Protein AF-A0A7R8ZTS4-F1 (afdb_monomer_lite)

InterPro domains:
  IPR006757 Opioid growth factor receptor (OGFr)-like, conserved domain [PF04664] (8-84)
  IPR039574 Opioid growth factor receptor [PTHR14015] (8-84)

Sequence (145 aa):
MMVSKTGAHNLLRISRVLKSLGELGLEHLKAPLVEFLLYEVMDENGFLRDDKTSLQCLHDFWIPLLRNKPQRESIRKKFIHLYGRRKVRSMPLSPEPPPASSTQEEEETGFFHRFGSLRNSLGGTIRRSLRQRSPSGQKTKQQVE

Secondary structure (DSSP, 8-state):
----THHHHHHHHHHHHHHHHHHTT-GGGHHHHHHHHHHHHHSTT-TTTT-HHHHHHIIIIITTT---HHHHHHHHHHHHHHHHHHHHHTSPP---PPPS---------SSGGGSGGGSSS------------------------

Organism: NCBI:txid163714

Structure (mmCIF, N/CA/C/O backbone):
data_AF-A0A7R8ZTS4-F1
#
_entry.id   AF-A0A7R8ZTS4-F1
#
loop_
_atom_site.group_PDB
_atom_site.id
_atom_site.type_symbol
_atom_site.label_atom_id
_atom_site.label_alt_id
_atom_site.label_comp_id
_atom_site.label_asym_id
_atom_site.label_entity_id
_atom_site.label_seq_id
_atom_site.pdbx_PDB_ins_code
_atom_site.Cartn_x
_atom_site.Cartn_y
_atom_site.Cartn_z
_atom_site.occupancy
_atom_site.B_iso_or_equiv
_atom_site.auth_seq_id
_atom_site.auth_comp_id
_atom_site.auth_asym_id
_atom_site.auth_atom_id
_atom_site.pdbx_PDB_model_num
ATOM 1 N N . MET A 1 1 ? 9.803 13.013 -23.743 1.00 35.53 1 MET A N 1
ATOM 2 C CA . MET A 1 1 ? 9.092 11.846 -23.177 1.00 35.53 1 MET A CA 1
ATOM 3 C C . MET A 1 1 ? 7.885 12.354 -22.402 1.00 35.53 1 MET A C 1
ATOM 5 O O . MET A 1 1 ? 8.066 13.026 -21.395 1.00 35.53 1 MET A O 1
ATOM 9 N N . MET A 1 2 ? 6.669 12.148 -22.915 1.00 35.59 2 MET A N 1
ATOM 10 C CA . MET A 1 2 ? 5.447 12.528 -22.201 1.00 35.59 2 MET A CA 1
ATOM 11 C C . MET A 1 2 ? 5.226 11.529 -21.065 1.00 35.59 2 MET A C 1
ATOM 13 O O . MET A 1 2 ? 4.884 10.378 -21.312 1.00 35.59 2 MET A O 1
ATOM 17 N N . VAL A 1 3 ? 5.456 11.957 -19.825 1.00 44.78 3 VAL A N 1
ATOM 18 C CA . VAL A 1 3 ? 5.046 11.191 -18.645 1.00 44.78 3 VAL A CA 1
ATOM 19 C C . VAL A 1 3 ? 3.521 11.169 -18.646 1.00 44.78 3 VAL A C 1
ATOM 21 O O . VAL A 1 3 ? 2.876 12.205 -18.473 1.00 44.78 3 VAL A O 1
ATOM 24 N N . SER A 1 4 ? 2.935 10.005 -18.911 1.00 42.91 4 SER A N 1
ATOM 25 C CA . SER A 1 4 ? 1.489 9.807 -18.914 1.00 42.91 4 SER A CA 1
ATOM 26 C C . SER A 1 4 ? 0.911 10.245 -17.566 1.00 42.91 4 SER A C 1
ATOM 28 O O . SER A 1 4 ? 1.121 9.592 -16.544 1.00 42.91 4 SER A O 1
ATOM 30 N N . LYS A 1 5 ? 0.158 11.354 -17.554 1.00 52.56 5 LYS A N 1
ATOM 31 C CA . LYS A 1 5 ? -0.543 11.899 -16.372 1.00 52.56 5 LYS A CA 1
ATOM 32 C C . LYS A 1 5 ? -1.422 10.863 -15.648 1.00 52.56 5 LYS A C 1
ATOM 34 O O . LYS A 1 5 ? -1.818 11.082 -14.514 1.00 52.56 5 LYS A O 1
ATOM 39 N N . THR A 1 6 ? -1.740 9.732 -16.264 1.00 59.28 6 THR A N 1
ATOM 40 C CA . THR A 1 6 ? -2.641 8.708 -15.728 1.00 59.28 6 THR A CA 1
ATOM 41 C C . THR A 1 6 ? -2.089 7.947 -14.513 1.00 59.28 6 THR A C 1
ATOM 43 O O . THR A 1 6 ? -2.871 7.624 -13.620 1.00 59.28 6 THR A O 1
ATOM 46 N N . GLY A 1 7 ? -0.772 7.720 -14.410 1.00 69.06 7 GLY A N 1
ATOM 47 C CA . GLY A 1 7 ? -0.170 6.939 -13.313 1.00 69.06 7 GLY A CA 1
ATOM 48 C C . GLY A 1 7 ? -0.276 7.622 -11.944 1.00 69.06 7 GLY A C 1
ATOM 49 O O . GLY A 1 7 ? -0.889 7.095 -11.015 1.00 69.06 7 GLY A O 1
ATOM 50 N N . ALA A 1 8 ? 0.212 8.861 -11.843 1.00 76.62 8 ALA A N 1
ATOM 51 C CA . ALA A 1 8 ? 0.224 9.618 -10.587 1.00 76.62 8 ALA A CA 1
ATOM 52 C C . ALA A 1 8 ? -1.185 9.865 -10.011 1.00 76.62 8 ALA A C 1
ATOM 54 O O . ALA A 1 8 ? -1.395 9.799 -8.797 1.00 76.62 8 ALA A O 1
ATOM 55 N N . HIS A 1 9 ? -2.177 10.109 -10.873 1.00 82.88 9 HIS A N 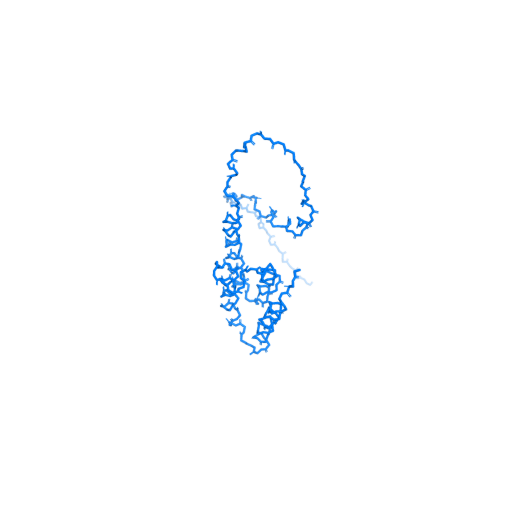1
ATOM 56 C CA . HIS A 1 9 ? -3.563 10.293 -10.441 1.00 82.88 9 HIS A CA 1
ATOM 57 C C . HIS A 1 9 ? -4.141 9.016 -9.818 1.00 82.88 9 HIS A C 1
ATOM 59 O O . HIS A 1 9 ? -4.856 9.097 -8.817 1.00 82.88 9 HIS A O 1
ATOM 65 N N . ASN A 1 10 ? -3.804 7.841 -10.353 1.00 87.31 10 ASN A N 1
ATOM 66 C CA . ASN A 1 10 ? -4.244 6.566 -9.791 1.00 87.31 10 ASN A CA 1
ATOM 67 C C . ASN A 1 10 ? -3.620 6.313 -8.416 1.00 87.31 10 ASN A C 1
ATOM 69 O O . ASN A 1 10 ? -4.336 5.953 -7.483 1.00 87.31 10 ASN A O 1
ATOM 73 N N . LEU A 1 11 ? -2.329 6.606 -8.247 1.00 91.19 11 LEU A N 1
ATOM 74 C CA . LEU A 1 11 ? -1.655 6.486 -6.950 1.00 91.19 11 LEU A CA 1
ATOM 75 C C . LEU A 1 11 ? -2.276 7.399 -5.888 1.00 91.19 11 LEU A C 1
ATOM 77 O O . LEU A 1 11 ? -2.483 6.981 -4.744 1.00 91.19 11 LEU A O 1
ATOM 81 N N . LEU A 1 12 ? -2.656 8.623 -6.265 1.00 91.88 12 LEU A N 1
ATOM 82 C CA . LEU A 1 12 ? -3.390 9.528 -5.380 1.00 91.88 12 LEU A CA 1
ATOM 83 C C . LEU A 1 12 ? -4.791 9.005 -5.039 1.00 91.88 12 LEU A C 1
ATOM 85 O O . LEU A 1 12 ? -5.210 9.109 -3.886 1.00 91.88 12 LEU A O 1
ATOM 89 N N . ARG A 1 13 ? -5.520 8.422 -6.000 1.00 92.88 13 ARG A N 1
ATOM 90 C CA . ARG A 1 13 ? -6.836 7.805 -5.745 1.00 92.88 13 ARG A CA 1
ATOM 91 C C . ARG A 1 13 ? -6.723 6.632 -4.774 1.00 92.88 13 ARG A C 1
ATOM 93 O O . ARG A 1 13 ? -7.464 6.602 -3.797 1.00 92.88 13 ARG A O 1
ATOM 100 N N . ILE A 1 14 ? -5.760 5.736 -4.984 1.00 94.50 14 ILE A N 1
ATOM 101 C CA . ILE A 1 14 ? -5.475 4.609 -4.081 1.00 94.50 14 ILE A CA 1
ATOM 102 C C . ILE A 1 14 ? -5.155 5.123 -2.672 1.00 94.50 14 ILE A C 1
ATOM 104 O O . ILE A 1 14 ? -5.720 4.659 -1.684 1.00 94.50 14 ILE A O 1
ATOM 108 N N . SER A 1 15 ? -4.308 6.148 -2.578 1.00 94.69 15 SER A N 1
ATOM 109 C CA . SER A 1 15 ? -3.921 6.771 -1.309 1.00 94.69 15 SER A CA 1
ATOM 110 C C . SER A 1 15 ? -5.117 7.365 -0.556 1.00 94.69 15 SER A C 1
ATOM 112 O O . SER A 1 15 ? -5.210 7.234 0.665 1.00 94.69 15 SER A O 1
ATOM 114 N N . ARG A 1 16 ? -6.066 7.980 -1.274 1.00 94.88 16 ARG A N 1
ATOM 115 C CA . ARG A 1 16 ? -7.315 8.498 -0.696 1.00 94.88 16 ARG A CA 1
ATOM 116 C C . ARG A 1 16 ? -8.227 7.381 -0.200 1.00 94.88 16 ARG A C 1
ATOM 118 O O . ARG A 1 16 ? -8.728 7.504 0.910 1.00 94.88 16 ARG A O 1
ATOM 125 N N . VAL A 1 17 ? -8.380 6.291 -0.958 1.00 96.25 17 VAL A N 1
ATOM 126 C CA . VAL A 1 17 ? -9.141 5.103 -0.520 1.00 96.25 17 VAL A CA 1
ATOM 127 C C . VAL A 1 17 ? -8.541 4.526 0.763 1.00 96.25 17 VAL A C 1
ATOM 129 O O . VAL A 1 17 ? -9.246 4.299 1.741 1.00 96.25 17 VAL A O 1
ATOM 132 N N . LEU A 1 18 ? -7.219 4.352 0.814 1.00 95.94 18 LEU A N 1
ATOM 133 C CA . LEU A 1 18 ? -6.547 3.863 2.019 1.00 95.94 18 LEU A CA 1
ATOM 134 C C . LEU A 1 18 ? -6.726 4.804 3.210 1.00 95.94 18 LEU A C 1
ATOM 136 O O . LEU A 1 18 ? -6.837 4.341 4.342 1.00 95.94 18 LEU A O 1
ATOM 140 N N . LYS A 1 19 ? -6.768 6.118 2.991 1.00 94.38 19 LYS A N 1
ATOM 141 C CA . LYS A 1 19 ? -7.025 7.073 4.069 1.00 94.38 19 LYS A CA 1
ATOM 142 C C . LYS A 1 19 ? -8.473 6.989 4.560 1.00 94.38 19 LYS A C 1
ATOM 144 O O . LYS A 1 19 ? -8.678 6.816 5.763 1.00 94.38 19 LYS A O 1
ATOM 149 N N . SER A 1 20 ? -9.445 6.994 3.645 1.00 96.38 20 SER A N 1
ATOM 150 C CA . SER A 1 20 ? -10.873 6.942 3.977 1.00 96.38 20 SER A CA 1
ATOM 151 C C . SER A 1 20 ? -11.254 5.657 4.708 1.00 96.38 20 SER A C 1
ATOM 153 O O . SER A 1 20 ? -12.051 5.703 5.636 1.00 96.38 20 SER A O 1
ATOM 155 N N . LEU A 1 21 ? -10.632 4.516 4.384 1.00 96.06 21 LEU A N 1
ATOM 156 C CA . LEU A 1 21 ? -10.833 3.273 5.140 1.00 96.06 21 LEU A CA 1
ATOM 157 C C . LEU A 1 21 ? -10.509 3.434 6.635 1.00 96.06 21 LEU A C 1
ATOM 159 O O . LEU A 1 21 ? -11.154 2.814 7.471 1.00 96.06 21 LEU A O 1
ATOM 163 N N . GLY A 1 22 ? -9.534 4.274 6.991 1.00 93.31 22 GLY A N 1
ATOM 164 C CA . GLY A 1 22 ? -9.205 4.539 8.395 1.00 93.31 22 GLY A CA 1
ATOM 165 C C . GLY A 1 22 ? -10.161 5.518 9.067 1.00 93.31 22 GLY A C 1
ATOM 166 O O . GLY A 1 22 ? -10.448 5.371 10.251 1.00 93.31 22 GLY A O 1
ATOM 167 N N . GLU A 1 23 ? -10.644 6.506 8.317 1.00 94.19 23 GLU A N 1
ATOM 168 C CA . GLU A 1 23 ? -11.594 7.518 8.795 1.00 94.19 23 GLU A CA 1
ATOM 169 C C . GLU A 1 23 ? -12.987 6.915 9.030 1.00 94.19 23 GLU A C 1
ATOM 171 O O . GLU A 1 23 ? -13.652 7.262 9.999 1.00 94.19 23 GLU A O 1
ATOM 176 N N . LEU A 1 24 ? -13.384 5.942 8.206 1.00 96.12 24 LEU A N 1
ATOM 177 C CA . LEU A 1 24 ? -14.660 5.225 8.305 1.00 96.12 24 LEU A CA 1
ATOM 178 C C . LEU A 1 24 ? -14.637 4.047 9.299 1.00 96.12 24 LEU A C 1
ATOM 180 O O . LEU A 1 24 ? -15.608 3.303 9.390 1.00 96.12 24 LEU A O 1
ATOM 184 N N . GLY A 1 25 ? -13.528 3.821 10.012 1.00 93.50 25 GLY A N 1
ATOM 185 C CA . GLY A 1 25 ? -13.397 2.702 10.956 1.00 93.50 25 GLY A CA 1
ATOM 186 C C . GLY A 1 25 ? -13.189 1.322 10.309 1.00 93.50 25 GLY A C 1
ATOM 187 O O . GLY A 1 25 ? -13.129 0.311 11.007 1.00 93.50 25 GLY A O 1
ATOM 188 N N . LEU A 1 26 ? -12.994 1.256 8.991 1.00 96.19 26 LEU A N 1
ATOM 189 C CA . LEU A 1 26 ? -12.739 0.034 8.215 1.00 96.19 26 LEU A CA 1
ATOM 190 C C . LEU A 1 26 ? -11.240 -0.322 8.149 1.00 96.19 26 LEU A C 1
ATOM 192 O O . LEU A 1 26 ? -10.727 -0.793 7.134 1.00 96.19 26 LEU A O 1
ATOM 196 N N . GLU A 1 27 ? -10.510 -0.110 9.246 1.00 94.50 27 GLU A N 1
ATOM 197 C CA . GLU A 1 27 ? -9.048 -0.269 9.298 1.00 94.50 27 GLU A CA 1
ATOM 198 C C . GLU A 1 27 ? -8.594 -1.702 8.964 1.00 94.50 27 GLU A C 1
ATOM 200 O O . GLU A 1 27 ? -7.544 -1.901 8.355 1.00 94.50 27 GLU A O 1
ATOM 205 N N . HIS A 1 28 ? -9.414 -2.701 9.303 1.00 94.25 28 HIS A N 1
ATOM 206 C CA . HIS A 1 28 ? -9.150 -4.115 9.029 1.00 94.25 28 HIS A CA 1
ATOM 207 C C . HIS A 1 28 ? -9.053 -4.439 7.527 1.00 94.25 28 HIS A C 1
ATOM 209 O O . HIS A 1 28 ? -8.396 -5.412 7.168 1.00 94.25 28 HIS A O 1
ATOM 215 N N . LEU A 1 29 ? -9.641 -3.613 6.650 1.00 96.88 29 LEU A N 1
ATOM 216 C CA . LEU A 1 29 ? -9.567 -3.781 5.195 1.00 96.88 29 LEU A CA 1
ATOM 217 C C . LEU A 1 29 ? -8.270 -3.236 4.590 1.00 96.88 29 LEU A C 1
ATOM 219 O O . LEU A 1 29 ? -7.910 -3.604 3.473 1.00 96.88 29 LEU A O 1
ATOM 223 N N . LYS A 1 30 ? -7.530 -2.378 5.303 1.00 96.44 30 LYS A N 1
ATOM 224 C CA . LYS A 1 30 ? -6.302 -1.797 4.749 1.00 96.44 30 LYS A CA 1
ATOM 225 C C . LYS A 1 30 ? -5.203 -2.828 4.576 1.00 96.44 30 LYS A C 1
ATOM 227 O O . LYS A 1 30 ? -4.527 -2.805 3.560 1.00 96.44 30 LYS A O 1
ATOM 232 N N . ALA A 1 31 ? -5.011 -3.716 5.549 1.00 96.38 31 ALA A N 1
ATOM 233 C CA . ALA A 1 31 ? -3.963 -4.730 5.476 1.00 96.38 31 ALA A CA 1
ATOM 234 C C . ALA A 1 31 ? -4.098 -5.634 4.234 1.00 96.38 31 ALA A C 1
ATOM 236 O O . ALA A 1 31 ? -3.142 -5.676 3.459 1.00 96.38 31 ALA A O 1
ATOM 237 N N . PRO A 1 32 ? -5.253 -6.283 3.970 1.00 97.00 32 PRO A N 1
ATOM 238 C CA . PRO A 1 32 ? -5.412 -7.088 2.760 1.00 97.00 32 PRO A CA 1
ATOM 239 C C . PRO A 1 32 ? -5.323 -6.250 1.477 1.00 97.00 32 PRO A C 1
ATOM 241 O O . PRO A 1 32 ? -4.750 -6.714 0.496 1.00 97.00 32 PRO A O 1
ATOM 244 N N . LEU A 1 33 ? -5.804 -5.000 1.477 1.00 97.19 33 LEU A N 1
ATOM 245 C CA . LEU A 1 33 ? -5.684 -4.119 0.311 1.00 97.19 33 LEU A CA 1
ATOM 246 C C . LEU A 1 33 ? -4.227 -3.725 0.016 1.00 97.19 33 LEU A C 1
ATOM 248 O O . LEU A 1 33 ? -3.797 -3.775 -1.131 1.00 97.19 33 LEU A O 1
ATOM 252 N N . VAL A 1 34 ? -3.449 -3.343 1.030 1.00 97.25 34 VAL A N 1
ATOM 253 C CA . VAL A 1 34 ? -2.026 -3.000 0.867 1.00 97.25 34 VAL A CA 1
ATOM 254 C C . VAL A 1 34 ? -1.218 -4.228 0.460 1.00 97.25 34 VAL A C 1
ATOM 256 O O . VAL A 1 34 ? -0.295 -4.111 -0.341 1.00 97.25 34 VAL A O 1
ATOM 259 N N . GLU A 1 35 ? -1.569 -5.407 0.971 1.00 96.94 35 GLU A N 1
ATOM 260 C CA . GLU A 1 35 ? -0.962 -6.660 0.534 1.00 96.94 35 GLU A CA 1
ATOM 261 C C . GLU A 1 35 ? -1.269 -6.963 -0.941 1.00 96.94 35 GLU A C 1
ATOM 263 O O . GLU A 1 35 ? -0.354 -7.289 -1.691 1.00 96.94 35 GLU A O 1
ATOM 268 N N . PHE A 1 36 ? -2.512 -6.775 -1.388 1.00 96.50 36 PHE A N 1
ATOM 269 C CA . PHE A 1 36 ? -2.867 -6.880 -2.805 1.00 96.50 36 PHE A CA 1
ATOM 270 C C . PHE A 1 36 ? -2.069 -5.891 -3.672 1.00 96.50 36 PHE A C 1
ATOM 272 O O . PHE A 1 36 ? -1.443 -6.289 -4.651 1.00 96.50 36 PHE A O 1
ATOM 279 N N . LEU A 1 37 ? -2.005 -4.616 -3.273 1.00 95.44 37 LEU A N 1
ATOM 280 C CA . LEU A 1 37 ? -1.231 -3.592 -3.986 1.00 95.44 37 LEU A CA 1
ATOM 281 C C . LEU A 1 37 ? 0.268 -3.919 -4.036 1.00 95.44 37 LEU A C 1
ATOM 283 O O . LEU A 1 37 ? 0.923 -3.628 -5.032 1.00 95.44 37 LEU A O 1
ATOM 287 N N . LEU A 1 38 ? 0.822 -4.531 -2.984 1.00 95.69 38 LEU A N 1
ATOM 288 C CA . LEU A 1 38 ? 2.198 -5.030 -2.992 1.00 95.69 38 LEU A CA 1
ATOM 289 C C . LEU A 1 38 ? 2.404 -6.053 -4.113 1.00 95.69 38 LEU A C 1
ATOM 291 O O . LEU A 1 38 ? 3.410 -5.966 -4.814 1.00 95.69 38 LEU A O 1
ATOM 295 N N . TYR A 1 39 ? 1.477 -6.994 -4.298 1.00 94.31 39 TYR A N 1
ATOM 296 C CA . TYR A 1 39 ? 1.567 -7.957 -5.393 1.00 94.31 39 TYR A CA 1
ATOM 297 C C . TYR A 1 39 ? 1.463 -7.274 -6.757 1.00 94.31 39 TYR A C 1
ATOM 299 O O . TYR A 1 39 ? 2.327 -7.509 -7.590 1.00 94.31 39 TYR A O 1
ATOM 307 N N . GLU A 1 40 ? 0.525 -6.347 -6.951 1.00 93.12 40 GLU A N 1
ATOM 308 C CA . GLU A 1 40 ? 0.386 -5.595 -8.212 1.00 93.12 40 GLU A CA 1
ATOM 309 C C . GLU A 1 40 ? 1.620 -4.751 -8.570 1.00 93.12 40 GLU A C 1
ATOM 311 O O . GLU A 1 40 ? 1.942 -4.557 -9.740 1.00 93.12 40 GLU A O 1
ATOM 316 N N . VAL A 1 41 ? 2.337 -4.230 -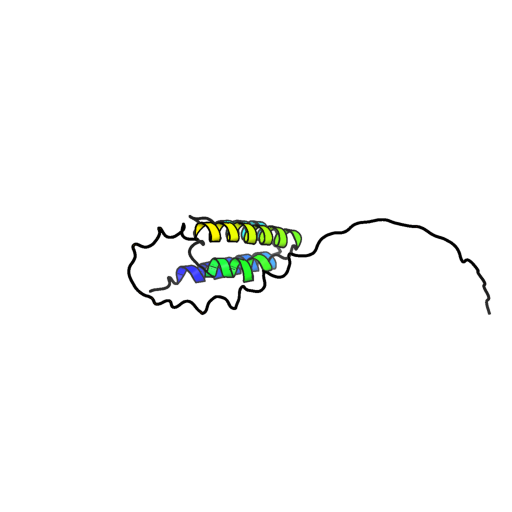7.572 1.00 92.19 41 VAL A N 1
ATOM 317 C CA . VAL A 1 41 ? 3.583 -3.473 -7.788 1.00 92.19 41 VAL A CA 1
ATOM 318 C C . VAL A 1 41 ? 4.768 -4.396 -8.105 1.00 92.19 41 VAL A C 1
ATOM 320 O O . VAL A 1 41 ? 5.731 -3.972 -8.751 1.00 92.19 41 VAL A O 1
ATOM 323 N N . MET A 1 42 ? 4.747 -5.634 -7.611 1.00 90.94 42 MET A N 1
ATOM 324 C CA . MET A 1 42 ? 5.863 -6.579 -7.729 1.00 90.94 42 MET A CA 1
ATOM 325 C C . MET A 1 42 ? 5.703 -7.577 -8.878 1.00 90.94 42 MET A C 1
ATOM 327 O O . MET A 1 42 ? 6.718 -8.101 -9.340 1.00 90.94 42 MET A O 1
ATOM 331 N N . ASP A 1 43 ? 4.474 -7.844 -9.318 1.00 88.88 43 ASP A N 1
ATOM 332 C CA . ASP A 1 43 ? 4.171 -8.782 -10.394 1.00 88.88 43 ASP A CA 1
ATOM 333 C C . ASP A 1 43 ? 4.613 -8.254 -11.761 1.00 88.88 43 ASP A C 1
ATOM 335 O O . ASP A 1 43 ? 4.653 -7.049 -12.004 1.00 88.88 43 ASP A O 1
ATOM 339 N N . GLU A 1 44 ? 4.962 -9.165 -12.669 1.00 82.44 44 GLU A N 1
ATOM 340 C CA . GLU A 1 44 ? 5.470 -8.796 -13.990 1.00 82.44 44 GLU A CA 1
ATOM 341 C C . GLU A 1 44 ? 4.410 -8.227 -14.921 1.00 82.44 44 GLU A C 1
ATOM 343 O O . GLU A 1 44 ? 4.730 -7.387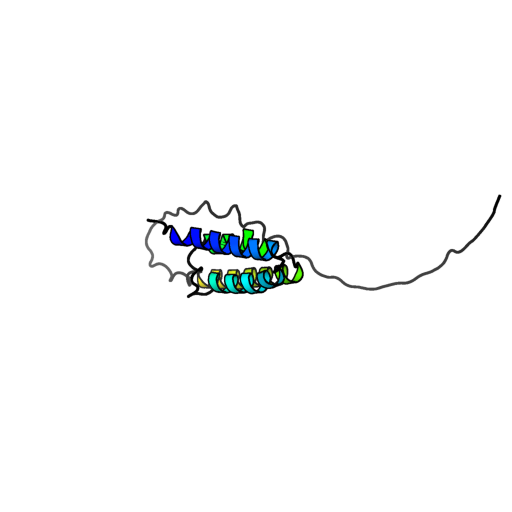 -15.763 1.00 82.44 44 GLU A O 1
ATOM 348 N N . ASN A 1 45 ? 3.166 -8.647 -14.719 1.00 85.31 45 ASN A N 1
ATOM 349 C CA . ASN A 1 45 ? 2.012 -8.195 -15.482 1.00 85.31 45 ASN A CA 1
ATOM 350 C C . ASN A 1 45 ? 1.126 -7.245 -14.662 1.00 85.31 45 ASN A C 1
ATOM 352 O O . ASN A 1 45 ? 0.040 -6.875 -15.105 1.00 85.31 45 ASN A O 1
ATOM 356 N N . GLY A 1 46 ? 1.587 -6.856 -13.469 1.00 84.75 46 GLY A N 1
ATOM 357 C CA . GLY A 1 46 ? 0.853 -5.985 -12.568 1.00 84.75 46 GLY A CA 1
ATOM 358 C C . GLY A 1 46 ? 0.732 -4.574 -13.132 1.00 84.75 46 GLY A C 1
ATOM 359 O O . GLY A 1 46 ? 1.699 -3.980 -13.619 1.00 84.75 46 GLY A O 1
ATOM 360 N N . PHE A 1 47 ? -0.458 -3.990 -13.025 1.00 84.69 47 PHE A N 1
ATOM 361 C CA . PHE A 1 47 ? -0.742 -2.680 -13.623 1.00 84.69 47 PHE A CA 1
ATOM 362 C C . PHE A 1 47 ? -0.034 -1.513 -12.907 1.00 84.69 47 PHE A C 1
ATOM 364 O O . PHE A 1 47 ? -0.097 -0.373 -13.369 1.00 84.69 47 PHE A O 1
ATOM 371 N N . LEU A 1 48 ? 0.641 -1.778 -11.781 1.00 84.50 48 LEU A N 1
ATOM 372 C CA . LEU A 1 48 ? 1.440 -0.806 -11.025 1.00 84.50 48 LEU A CA 1
ATOM 373 C C . LEU A 1 48 ? 2.958 -1.032 -11.148 1.00 84.50 48 LEU A C 1
ATOM 375 O O . LEU A 1 48 ? 3.723 -0.296 -10.518 1.00 84.50 48 LEU A O 1
ATOM 379 N N . ARG A 1 49 ? 3.412 -2.024 -11.930 1.00 79.38 49 ARG A N 1
ATOM 380 C CA . ARG A 1 49 ? 4.814 -2.474 -11.973 1.00 79.38 49 ARG A CA 1
ATOM 381 C C . ARG A 1 49 ? 5.798 -1.420 -12.479 1.00 79.38 49 ARG A C 1
ATOM 383 O O . ARG A 1 49 ? 6.866 -1.252 -11.878 1.00 79.38 49 ARG A O 1
ATOM 390 N N . ASP A 1 50 ? 5.471 -0.764 -13.588 1.00 69.94 50 ASP A N 1
ATOM 391 C CA . ASP A 1 50 ? 6.424 0.044 -14.370 1.00 69.94 50 ASP A CA 1
ATOM 392 C C . ASP A 1 50 ? 6.684 1.437 -13.792 1.00 69.94 50 ASP A C 1
ATOM 394 O O . ASP A 1 50 ? 7.551 2.170 -14.268 1.00 69.94 50 ASP A O 1
ATOM 398 N N . ASP A 1 51 ? 5.983 1.799 -12.721 1.00 75.56 51 ASP A N 1
ATOM 399 C CA . ASP A 1 51 ? 6.122 3.104 -12.101 1.00 75.56 51 ASP A CA 1
ATOM 400 C C . ASP A 1 51 ? 6.978 3.014 -10.826 1.00 75.56 51 ASP A C 1
ATOM 402 O O . ASP A 1 51 ? 6.558 2.489 -9.788 1.00 75.56 51 ASP A O 1
ATOM 406 N N . LYS A 1 52 ? 8.199 3.569 -10.887 1.00 83.12 52 LYS A N 1
AT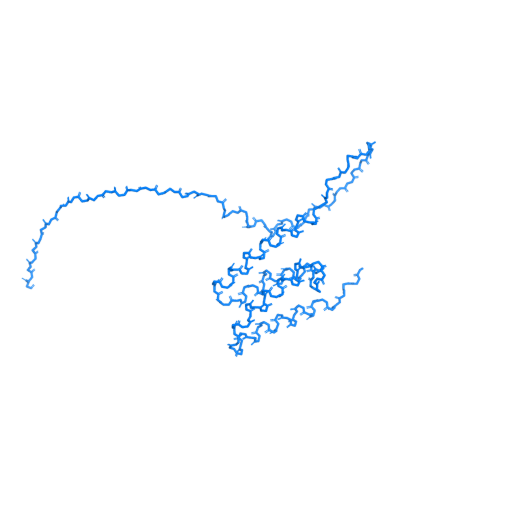OM 407 C CA . LYS A 1 52 ? 9.074 3.748 -9.711 1.00 83.12 52 LYS A CA 1
ATOM 408 C C . LYS A 1 52 ? 8.331 4.470 -8.578 1.00 83.12 52 LYS A C 1
ATOM 410 O O . LYS A 1 52 ? 8.578 4.185 -7.405 1.00 83.12 52 LYS A O 1
ATOM 415 N N . THR A 1 53 ? 7.398 5.362 -8.913 1.00 86.94 53 THR A N 1
ATOM 416 C CA . THR A 1 53 ? 6.563 6.075 -7.949 1.00 86.94 53 THR A CA 1
ATOM 417 C C . THR A 1 53 ? 5.601 5.136 -7.220 1.00 86.94 53 THR A C 1
ATOM 419 O O . THR A 1 53 ? 5.412 5.317 -6.021 1.00 86.94 53 THR A O 1
ATOM 422 N N . SER A 1 54 ? 5.072 4.081 -7.849 1.00 90.25 54 SER A N 1
ATOM 423 C CA . SER A 1 54 ? 4.233 3.078 -7.165 1.00 90.25 54 SER A CA 1
ATOM 424 C C . SER A 1 54 ? 4.999 2.344 -6.065 1.00 90.25 54 SER A C 1
ATOM 426 O O . SER A 1 54 ? 4.490 2.171 -4.957 1.00 90.25 54 SER A O 1
ATOM 428 N N . LEU A 1 55 ? 6.250 1.960 -6.343 1.00 91.00 55 LEU A N 1
ATOM 429 C CA . LEU A 1 55 ? 7.134 1.33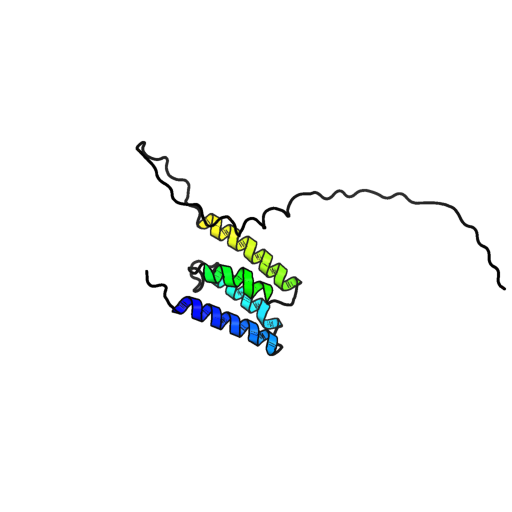1 -5.359 1.00 91.00 55 LEU A CA 1
ATOM 430 C C . LEU A 1 55 ? 7.415 2.274 -4.176 1.00 91.00 55 LEU A C 1
ATOM 432 O O . LEU A 1 55 ? 7.361 1.858 -3.017 1.00 91.00 55 LEU A O 1
ATOM 436 N N . GLN A 1 56 ? 7.678 3.548 -4.472 1.00 90.19 56 GLN A N 1
ATOM 437 C CA . GLN A 1 56 ? 7.893 4.589 -3.469 1.00 90.19 56 GLN A CA 1
ATOM 438 C C . GLN A 1 56 ? 6.632 4.813 -2.618 1.00 90.19 56 GLN A C 1
ATOM 440 O O . GLN A 1 56 ? 6.714 4.790 -1.393 1.00 90.19 56 GLN A O 1
ATOM 445 N N . CYS A 1 57 ? 5.455 4.954 -3.236 1.00 93.25 57 CYS A N 1
ATOM 446 C CA . CYS A 1 57 ? 4.179 5.107 -2.533 1.00 93.25 57 CYS A CA 1
ATOM 447 C C . CYS A 1 57 ? 3.875 3.911 -1.625 1.00 93.25 57 CYS A C 1
ATOM 449 O O . CYS A 1 57 ? 3.430 4.098 -0.492 1.00 93.25 57 CYS A O 1
ATOM 451 N N . LEU A 1 58 ? 4.146 2.690 -2.089 1.00 94.44 58 LEU A N 1
ATOM 452 C CA . LEU A 1 58 ? 3.959 1.484 -1.292 1.00 94.44 58 LEU A CA 1
ATOM 453 C C . LEU A 1 58 ? 4.815 1.509 -0.015 1.00 94.44 58 LEU A C 1
ATOM 455 O O . LEU A 1 58 ? 4.290 1.279 1.077 1.00 94.44 58 LEU A O 1
ATOM 459 N N . HIS A 1 59 ? 6.109 1.820 -0.142 1.00 94.44 59 HIS A N 1
ATOM 460 C CA . HIS A 1 59 ? 7.055 1.820 0.977 1.00 94.44 59 HIS A CA 1
ATOM 461 C C . HIS A 1 59 ? 6.871 3.014 1.925 1.00 94.44 59 HIS A C 1
ATOM 463 O O . HIS A 1 59 ? 6.793 2.827 3.140 1.00 94.44 59 HIS A O 1
ATOM 469 N N . ASP A 1 60 ? 6.787 4.228 1.381 1.00 93.00 60 ASP A N 1
ATOM 470 C CA . ASP A 1 60 ? 6.831 5.467 2.162 1.00 93.00 60 ASP A CA 1
ATOM 471 C C . ASP A 1 60 ? 5.451 5.890 2.685 1.00 93.00 60 ASP A C 1
ATOM 473 O O . ASP A 1 60 ? 5.369 6.676 3.628 1.00 93.00 60 ASP A O 1
ATOM 477 N N . PHE A 1 61 ? 4.360 5.371 2.105 1.00 93.25 61 PHE A N 1
ATOM 478 C CA . PHE A 1 61 ? 3.006 5.810 2.443 1.00 93.25 61 PHE A CA 1
ATOM 479 C C . PHE A 1 61 ? 2.050 4.659 2.790 1.00 93.25 61 PHE A C 1
ATOM 481 O O . PHE A 1 61 ? 1.525 4.622 3.903 1.00 93.25 61 PHE A O 1
ATOM 488 N N . TRP A 1 62 ? 1.831 3.685 1.901 1.00 96.44 62 TRP A N 1
ATOM 489 C CA . TRP A 1 62 ? 0.779 2.674 2.099 1.00 96.44 62 TRP A CA 1
ATOM 490 C C . TRP A 1 62 ? 1.071 1.688 3.233 1.00 96.44 62 TRP A C 1
ATOM 492 O O . TRP A 1 62 ? 0.197 1.444 4.063 1.00 96.44 62 TRP A O 1
ATOM 502 N N . ILE A 1 63 ? 2.292 1.152 3.324 1.00 96.44 63 ILE A N 1
ATOM 503 C CA . ILE A 1 63 ? 2.678 0.267 4.435 1.00 96.44 63 ILE A CA 1
ATOM 504 C C . ILE A 1 63 ? 2.629 1.018 5.785 1.00 96.44 63 ILE A C 1
ATOM 506 O O . ILE A 1 63 ? 2.043 0.489 6.735 1.00 96.44 63 ILE A O 1
ATOM 510 N N . PRO A 1 64 ? 3.169 2.249 5.914 1.00 95.88 64 PRO A N 1
ATOM 511 C CA . PRO A 1 64 ? 3.046 3.045 7.137 1.00 95.88 64 PRO A CA 1
ATOM 512 C C . PRO A 1 64 ? 1.612 3.351 7.588 1.00 95.88 64 PRO A C 1
ATOM 514 O O . PRO A 1 64 ? 1.385 3.471 8.792 1.00 95.88 64 PRO A O 1
ATOM 517 N N . LEU A 1 65 ? 0.642 3.442 6.666 1.00 94.62 65 LEU A N 1
ATOM 518 C CA . LEU A 1 65 ? -0.766 3.706 7.001 1.00 94.62 65 LEU A CA 1
ATOM 519 C C . LEU A 1 65 ? -1.434 2.593 7.820 1.00 94.62 65 LEU A C 1
ATOM 521 O O . LEU A 1 65 ? -2.479 2.840 8.424 1.00 94.62 65 LEU A O 1
ATOM 525 N N . LEU A 1 66 ? -0.858 1.390 7.847 1.00 95.75 66 LEU A N 1
ATOM 526 C CA . LEU A 1 66 ? -1.380 0.266 8.615 1.00 95.75 66 LEU A CA 1
ATOM 527 C C . LEU A 1 66 ? -1.150 0.488 10.113 1.00 95.75 66 LEU A C 1
ATOM 529 O O . LEU A 1 66 ? -0.010 0.481 10.590 1.00 95.75 66 LEU A O 1
ATOM 533 N N . ARG A 1 67 ? -2.230 0.641 10.887 1.00 93.88 67 ARG A N 1
ATOM 534 C CA . ARG A 1 67 ? -2.136 0.842 12.345 1.00 93.88 67 ARG A CA 1
ATOM 535 C C . ARG A 1 67 ? -1.718 -0.421 13.102 1.00 93.88 67 ARG A C 1
ATOM 537 O O . ARG A 1 67 ? -0.985 -0.334 14.090 1.00 93.88 67 ARG A O 1
ATOM 544 N N . ASN A 1 68 ? -2.148 -1.595 12.638 1.00 94.69 68 ASN A N 1
ATOM 545 C CA . ASN A 1 68 ? -1.823 -2.879 13.257 1.00 94.69 68 ASN A CA 1
ATOM 546 C C . ASN A 1 68 ? -0.335 -3.222 13.044 1.00 94.69 68 ASN A C 1
ATOM 548 O O . ASN A 1 68 ? 0.092 -3.536 11.932 1.00 94.69 68 ASN A O 1
ATOM 552 N N . LYS A 1 69 ? 0.464 -3.159 14.122 1.00 95.25 69 LYS A N 1
ATOM 553 C CA . LYS A 1 69 ? 1.920 -3.386 14.062 1.00 95.25 69 LYS A CA 1
ATOM 554 C C . LYS A 1 69 ? 2.286 -4.786 13.530 1.00 95.25 69 LYS A C 1
ATOM 556 O O . LYS A 1 69 ? 3.124 -4.835 12.631 1.00 95.25 69 LYS A O 1
ATOM 561 N N . PRO A 1 70 ? 1.682 -5.896 14.012 1.00 96.38 70 PRO A N 1
ATOM 562 C CA . PRO A 1 70 ? 1.949 -7.228 13.459 1.00 96.38 70 PRO A CA 1
ATOM 563 C C . PRO A 1 70 ? 1.708 -7.345 11.947 1.00 96.38 70 PRO A C 1
ATOM 565 O O . PRO A 1 70 ? 2.569 -7.845 11.225 1.00 96.38 70 PRO A O 1
ATOM 568 N N . GLN A 1 71 ? 0.566 -6.856 11.453 1.00 96.19 71 GLN A N 1
ATOM 569 C CA . GLN A 1 71 ? 0.220 -6.913 10.027 1.00 96.19 71 GLN A CA 1
ATOM 570 C C . GLN A 1 71 ? 1.170 -6.059 9.187 1.00 96.19 71 GLN A C 1
ATOM 572 O O . GLN A 1 71 ? 1.676 -6.517 8.162 1.00 96.19 71 GLN A O 1
ATOM 577 N N . ARG A 1 72 ? 1.474 -4.844 9.657 1.00 97.06 72 ARG A N 1
ATOM 578 C CA . ARG A 1 72 ? 2.420 -3.947 8.991 1.00 97.06 72 ARG A CA 1
ATOM 579 C C . ARG A 1 72 ? 3.800 -4.578 8.851 1.00 97.06 72 ARG A C 1
ATOM 581 O O . ARG A 1 72 ? 4.396 -4.504 7.781 1.00 97.06 72 ARG A O 1
ATOM 588 N N . GLU A 1 73 ? 4.299 -5.210 9.909 1.00 97.06 73 GLU A N 1
ATOM 589 C CA . GLU A 1 73 ? 5.612 -5.855 9.887 1.00 97.06 73 GLU A CA 1
ATOM 590 C C . GLU A 1 73 ? 5.631 -7.092 8.980 1.00 97.06 73 GLU A C 1
ATOM 592 O O . GLU A 1 73 ? 6.595 -7.310 8.247 1.00 97.06 73 GLU A O 1
ATOM 597 N N . SER A 1 74 ? 4.547 -7.873 8.965 1.00 97.50 74 SER A N 1
ATOM 598 C CA . SER A 1 74 ? 4.384 -8.994 8.031 1.00 97.50 74 SER A CA 1
ATOM 599 C C . SER A 1 74 ? 4.482 -8.530 6.573 1.00 97.50 74 SER A C 1
ATOM 601 O O . SER A 1 74 ? 5.285 -9.057 5.800 1.00 97.50 74 SER A O 1
ATOM 603 N N . ILE A 1 75 ? 3.742 -7.480 6.209 1.00 97.38 75 ILE A N 1
ATOM 604 C CA . ILE A 1 75 ? 3.754 -6.920 4.852 1.00 97.38 75 ILE A CA 1
ATOM 605 C C . ILE A 1 75 ? 5.114 -6.289 4.526 1.00 97.38 75 ILE A C 1
ATOM 607 O O . ILE A 1 75 ? 5.634 -6.493 3.432 1.00 97.38 75 ILE A O 1
ATOM 611 N N . ARG A 1 76 ? 5.751 -5.592 5.475 1.00 96.75 76 ARG A N 1
ATOM 612 C CA . ARG A 1 76 ? 7.099 -5.029 5.293 1.00 96.75 76 ARG A CA 1
ATOM 613 C C . ARG A 1 76 ? 8.140 -6.112 4.994 1.00 96.75 76 ARG A C 1
ATOM 615 O O . ARG A 1 76 ? 8.963 -5.939 4.097 1.00 96.75 76 ARG A O 1
ATOM 622 N N . LYS A 1 77 ? 8.091 -7.247 5.697 1.00 96.69 77 LYS A N 1
ATOM 623 C CA . LYS A 1 77 ? 8.965 -8.399 5.423 1.00 96.69 77 LYS A CA 1
ATOM 624 C C . LYS A 1 77 ? 8.716 -8.982 4.033 1.00 96.69 77 LYS A C 1
ATOM 626 O O . LYS A 1 77 ? 9.680 -9.235 3.310 1.00 96.69 77 LYS A O 1
ATOM 631 N N . LYS A 1 78 ? 7.446 -9.137 3.633 1.00 96.31 78 LYS A N 1
ATOM 632 C CA . LYS A 1 78 ? 7.073 -9.569 2.273 1.00 96.31 78 LYS A CA 1
ATOM 633 C C . LYS A 1 78 ? 7.617 -8.606 1.217 1.00 96.31 78 LYS A C 1
ATOM 635 O O . LYS A 1 78 ? 8.229 -9.059 0.255 1.00 96.31 78 LYS A O 1
ATOM 640 N N . PHE A 1 79 ? 7.479 -7.297 1.432 1.00 95.25 79 PHE A N 1
ATOM 641 C CA . PHE A 1 79 ? 8.028 -6.267 0.550 1.00 95.25 79 PHE A CA 1
ATOM 642 C C . PHE A 1 79 ? 9.541 -6.423 0.361 1.00 95.25 79 PHE A C 1
ATOM 644 O O . PHE A 1 79 ? 9.996 -6.507 -0.775 1.00 95.25 79 PHE A O 1
ATOM 651 N N . ILE A 1 80 ? 10.318 -6.534 1.446 1.00 93.88 80 ILE A N 1
ATOM 652 C CA . ILE A 1 80 ? 11.782 -6.696 1.368 1.00 93.88 80 ILE A CA 1
ATOM 653 C C . ILE A 1 80 ? 12.153 -7.968 0.593 1.00 93.88 80 ILE A C 1
ATOM 655 O O . ILE A 1 80 ? 13.025 -7.932 -0.277 1.00 93.88 80 ILE A O 1
ATOM 659 N N . HIS A 1 81 ? 11.475 -9.083 0.878 1.00 93.00 81 HIS A N 1
ATOM 660 C CA . HIS A 1 81 ? 11.714 -10.357 0.202 1.00 93.00 81 HIS A CA 1
ATOM 661 C C . HIS A 1 81 ? 11.430 -10.276 -1.308 1.00 93.00 81 HIS A C 1
ATOM 663 O O . HIS A 1 81 ? 12.272 -10.666 -2.120 1.00 93.00 81 HIS A O 1
ATOM 669 N N . LEU A 1 82 ? 10.266 -9.747 -1.697 1.00 91.19 82 LEU A N 1
ATOM 670 C CA . LEU A 1 82 ? 9.864 -9.626 -3.101 1.00 91.19 82 LEU A CA 1
ATOM 671 C C . LEU A 1 82 ? 10.723 -8.610 -3.857 1.00 91.19 82 LEU A C 1
ATOM 673 O O . LEU A 1 82 ? 11.139 -8.875 -4.984 1.00 91.19 82 LEU A O 1
ATOM 677 N N . TYR A 1 83 ? 11.060 -7.488 -3.222 1.00 89.25 83 TYR A N 1
ATOM 678 C CA . TYR A 1 83 ? 11.913 -6.468 -3.819 1.00 89.25 83 TYR A CA 1
ATOM 679 C C . TYR A 1 83 ? 13.318 -7.002 -4.127 1.00 89.25 83 TYR A C 1
ATOM 681 O O . TYR A 1 83 ? 13.847 -6.761 -5.213 1.00 89.25 83 TYR A O 1
ATOM 689 N N . GLY A 1 84 ? 13.901 -7.792 -3.217 1.00 87.12 84 GLY A N 1
ATOM 690 C CA . GLY A 1 84 ? 15.175 -8.471 -3.459 1.00 87.12 84 GLY A CA 1
ATOM 691 C C . GLY A 1 84 ? 15.117 -9.400 -4.676 1.00 87.12 84 GLY A C 1
ATOM 692 O O . GLY A 1 84 ? 15.999 -9.347 -5.531 1.00 87.12 84 GLY A O 1
ATOM 693 N N . ARG A 1 85 ? 14.043 -10.189 -4.810 1.00 83.06 85 ARG A N 1
ATOM 694 C CA . ARG A 1 85 ? 13.838 -11.076 -5.970 1.00 83.06 85 ARG A CA 1
ATOM 695 C C . ARG A 1 85 ? 13.670 -10.303 -7.277 1.00 83.06 85 ARG A C 1
ATOM 697 O O . ARG A 1 85 ? 14.291 -10.670 -8.271 1.00 83.06 85 ARG A O 1
ATOM 704 N N . ARG A 1 86 ? 12.881 -9.221 -7.273 1.00 80.75 86 ARG A N 1
ATOM 705 C CA . ARG A 1 86 ? 12.706 -8.340 -8.440 1.00 80.75 86 ARG A CA 1
ATOM 706 C C . ARG A 1 86 ? 14.046 -7.760 -8.891 1.00 80.75 86 ARG A C 1
ATOM 708 O O . ARG A 1 86 ? 14.345 -7.801 -10.078 1.00 80.75 86 ARG A O 1
ATOM 715 N N . LYS A 1 87 ? 14.867 -7.285 -7.946 1.00 73.56 87 LYS A N 1
ATOM 716 C CA . LYS A 1 87 ? 16.186 -6.709 -8.239 1.00 73.56 87 LYS A CA 1
ATOM 717 C C . LYS A 1 87 ? 17.149 -7.725 -8.859 1.00 73.56 87 LYS A C 1
ATOM 719 O O . LYS A 1 87 ? 17.846 -7.381 -9.808 1.00 73.56 87 LYS A O 1
ATOM 724 N N . VAL A 1 88 ? 17.167 -8.961 -8.352 1.00 67.94 88 VAL A N 1
ATOM 725 C CA . VAL A 1 88 ? 17.976 -10.053 -8.926 1.00 67.94 88 VAL A CA 1
ATOM 726 C C . VAL A 1 88 ? 17.528 -10.370 -10.352 1.00 67.94 88 VAL A C 1
ATOM 728 O O . VAL A 1 88 ? 18.371 -10.530 -11.223 1.00 67.94 88 VAL A O 1
ATOM 731 N N . ARG A 1 89 ? 16.216 -10.397 -10.622 1.00 66.81 89 ARG A N 1
ATOM 732 C CA . ARG A 1 89 ? 15.692 -10.641 -11.976 1.00 66.81 89 ARG A CA 1
ATOM 733 C C . ARG A 1 89 ? 16.013 -9.509 -12.957 1.00 66.81 89 ARG A C 1
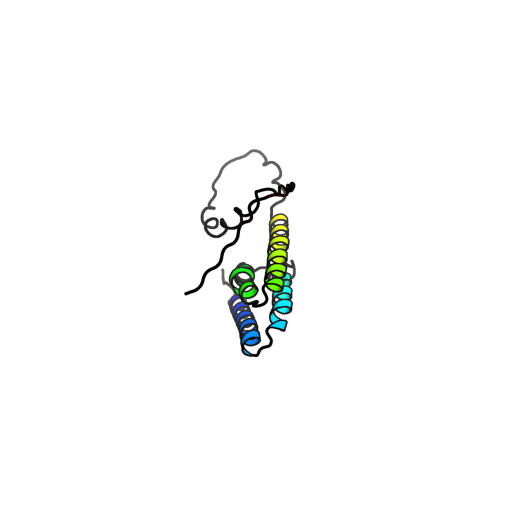ATOM 735 O O . ARG A 1 89 ? 16.230 -9.777 -14.129 1.00 66.81 89 ARG A O 1
ATOM 742 N N . SER A 1 90 ? 16.043 -8.260 -12.492 1.00 63.25 90 SER A N 1
ATOM 743 C CA . SER A 1 90 ? 16.437 -7.107 -13.314 1.00 63.25 90 SER A CA 1
ATOM 744 C C . SER A 1 90 ? 17.952 -6.955 -13.483 1.00 63.25 90 SER A C 1
ATOM 746 O O . SER A 1 90 ? 18.388 -6.040 -14.175 1.00 63.25 90 SER A O 1
ATOM 748 N N . MET A 1 91 ? 18.759 -7.784 -12.814 1.00 54.56 91 MET A N 1
ATOM 749 C CA . MET A 1 91 ? 20.208 -7.751 -12.960 1.00 54.56 91 MET A CA 1
ATOM 750 C C . MET A 1 91 ? 20.562 -8.413 -14.298 1.00 54.56 91 MET A C 1
ATOM 752 O O . MET A 1 91 ? 20.097 -9.528 -14.544 1.00 54.56 91 MET A O 1
ATOM 756 N N . PRO A 1 92 ? 21.335 -7.754 -15.178 1.00 53.38 92 PRO A N 1
ATOM 757 C CA . PRO A 1 92 ? 21.751 -8.378 -16.424 1.00 53.38 92 PRO A CA 1
ATOM 758 C C . PRO A 1 92 ? 22.508 -9.670 -16.096 1.00 53.38 92 PRO A C 1
ATOM 760 O O . PRO A 1 92 ? 23.398 -9.667 -15.238 1.00 53.38 92 PRO A O 1
ATOM 763 N N . LEU A 1 93 ? 22.140 -10.781 -16.751 1.00 58.19 93 LEU A N 1
ATOM 764 C CA . LEU A 1 93 ? 23.024 -11.945 -16.816 1.00 58.19 93 LEU A CA 1
ATOM 765 C C . LEU A 1 93 ? 24.388 -11.437 -17.292 1.00 58.19 93 LEU A C 1
ATOM 767 O O . LEU A 1 93 ? 24.437 -10.586 -18.178 1.00 58.19 93 LEU A O 1
ATOM 771 N N . SER A 1 94 ? 25.448 -11.889 -16.618 1.00 55.50 94 SER A N 1
ATOM 772 C CA . SER A 1 94 ? 26.835 -11.446 -16.801 1.00 55.50 94 SER A CA 1
ATOM 773 C C . SER A 1 94 ? 27.141 -11.099 -18.265 1.00 55.50 94 SER A C 1
ATOM 775 O O . SER A 1 94 ? 26.761 -11.885 -19.136 1.00 55.50 94 SER A O 1
ATOM 777 N N . PRO A 1 95 ? 27.782 -9.950 -18.552 1.00 59.41 95 PRO A N 1
ATOM 778 C CA . PRO A 1 95 ? 28.149 -9.624 -19.919 1.00 59.41 95 PRO A CA 1
ATOM 779 C C . PRO A 1 95 ? 29.013 -10.763 -20.461 1.00 59.41 95 PRO A C 1
ATOM 781 O O . PRO A 1 95 ? 30.019 -11.122 -19.846 1.00 59.41 95 PRO A O 1
ATOM 784 N N . GLU A 1 96 ? 28.606 -11.337 -21.596 1.00 56.41 96 GLU A N 1
ATOM 785 C CA . GLU A 1 96 ? 29.526 -12.080 -22.459 1.00 56.41 96 GLU A CA 1
ATOM 786 C C . GLU A 1 96 ? 30.836 -11.280 -22.541 1.00 56.41 96 GLU A C 1
ATOM 788 O O . GLU A 1 96 ? 30.774 -10.047 -22.676 1.00 56.41 96 GLU A O 1
ATOM 793 N N . PRO A 1 97 ? 32.007 -11.926 -22.377 1.00 56.69 97 PRO A N 1
ATOM 794 C CA . PRO A 1 97 ? 33.273 -11.214 -22.363 1.00 56.69 97 PRO A CA 1
ATOM 795 C C . PRO A 1 97 ? 33.356 -10.345 -23.624 1.00 56.69 97 PRO A C 1
ATOM 797 O O . PRO A 1 97 ? 33.108 -10.845 -24.724 1.00 56.69 97 PRO A O 1
ATOM 800 N N . PRO A 1 98 ? 33.649 -9.041 -23.487 1.00 55.34 98 PRO A N 1
ATOM 801 C CA . PRO A 1 98 ? 33.623 -8.142 -24.625 1.00 55.34 98 PRO A CA 1
ATOM 802 C C . PRO A 1 98 ? 34.639 -8.623 -25.670 1.00 55.34 98 PRO A C 1
ATOM 804 O O . PRO A 1 98 ? 35.780 -8.928 -25.300 1.00 55.34 98 PRO A O 1
ATOM 807 N N . PRO A 1 99 ? 34.295 -8.667 -26.972 1.00 54.41 99 PRO A N 1
ATOM 808 C CA . PRO A 1 99 ? 35.328 -8.699 -27.991 1.00 54.41 99 PRO A CA 1
ATOM 809 C C . PRO A 1 99 ? 36.177 -7.441 -27.795 1.00 54.41 99 PRO A C 1
ATOM 811 O O . PRO A 1 99 ? 35.658 -6.331 -27.691 1.00 54.41 99 PRO A O 1
ATOM 814 N N . ALA A 1 100 ? 37.482 -7.643 -27.640 1.00 50.72 100 ALA A N 1
ATOM 815 C CA . ALA A 1 100 ? 38.430 -6.607 -27.274 1.00 50.72 100 ALA A CA 1
ATOM 816 C C . ALA A 1 100 ? 38.373 -5.415 -28.242 1.00 50.72 100 ALA A C 1
ATOM 818 O O . ALA A 1 100 ? 38.971 -5.480 -29.313 1.00 50.72 100 ALA A O 1
ATOM 819 N N . SER A 1 101 ? 37.677 -4.330 -27.886 1.00 49.03 101 SER A N 1
ATOM 820 C CA . SER A 1 101 ? 37.954 -2.969 -28.376 1.00 49.03 101 SER A CA 1
ATOM 821 C C . SER A 1 101 ? 37.143 -1.890 -27.633 1.00 49.03 101 SER A C 1
ATOM 823 O O . SER A 1 101 ? 35.930 -1.804 -27.762 1.00 49.03 101 SER A O 1
ATOM 825 N N . SER A 1 102 ? 37.882 -1.027 -26.929 1.00 43.78 102 SER A N 1
ATOM 826 C CA . SER A 1 102 ? 37.758 0.443 -26.968 1.00 43.78 102 SER A CA 1
ATOM 827 C C . SER A 1 102 ? 36.552 1.166 -26.324 1.00 43.78 102 SER A C 1
ATOM 829 O O . SER A 1 102 ? 35.536 1.408 -26.960 1.00 43.78 102 SER A O 1
ATOM 831 N N . THR A 1 103 ? 36.825 1.674 -25.111 1.00 40.75 103 THR A N 1
ATOM 832 C CA . THR A 1 103 ? 36.628 3.077 -24.654 1.00 40.75 103 THR A CA 1
ATOM 833 C C . THR A 1 103 ? 35.220 3.590 -24.263 1.00 40.75 103 THR A C 1
ATOM 835 O O . THR A 1 103 ? 34.415 3.929 -25.120 1.00 40.75 103 THR A O 1
ATOM 838 N N . GLN A 1 104 ? 35.009 3.657 -22.931 1.00 38.41 104 GLN A N 1
ATOM 839 C CA . GLN A 1 104 ? 34.430 4.701 -22.027 1.00 38.41 104 GLN A CA 1
ATOM 840 C C . GLN A 1 104 ? 33.542 5.818 -22.644 1.00 38.41 104 GLN A C 1
ATOM 842 O O . GLN A 1 104 ? 33.851 6.326 -23.711 1.00 38.41 104 GLN A O 1
ATOM 847 N N . GLU A 1 105 ? 32.442 6.287 -22.030 1.00 42.78 105 GLU A N 1
ATOM 848 C CA . GLU A 1 105 ? 32.330 6.876 -20.676 1.00 42.78 105 GLU A CA 1
ATOM 849 C C . GLU A 1 105 ? 30.934 6.699 -20.024 1.00 42.78 105 GLU A C 1
ATOM 851 O O . GLU A 1 105 ? 29.903 6.626 -20.692 1.00 42.78 105 GLU A O 1
ATOM 856 N N . GLU A 1 106 ? 30.934 6.642 -18.688 1.00 45.16 106 GLU A N 1
ATOM 857 C CA . GLU A 1 106 ? 29.801 6.405 -17.786 1.00 45.16 106 GLU A CA 1
ATOM 858 C C . GLU A 1 106 ? 29.310 7.720 -17.147 1.00 45.16 106 GLU A C 1
ATOM 860 O O . GLU A 1 106 ? 30.107 8.464 -16.580 1.00 45.16 106 GLU A O 1
ATOM 865 N N . GLU A 1 107 ? 27.993 7.955 -17.116 1.00 41.22 107 GLU A N 1
ATOM 866 C CA . GLU A 1 107 ? 27.361 8.876 -16.158 1.00 41.22 107 GLU A CA 1
ATOM 867 C C . GLU A 1 107 ? 26.354 8.113 -15.279 1.00 41.22 107 GLU A C 1
ATOM 869 O O . GLU A 1 107 ? 25.180 7.977 -15.615 1.00 41.22 107 GLU A O 1
ATOM 874 N N . GLU A 1 108 ? 26.792 7.638 -14.111 1.00 45.66 108 GLU A N 1
ATOM 875 C CA . GLU A 1 108 ? 25.891 7.244 -13.020 1.00 45.66 108 GLU A CA 1
ATOM 876 C C . GLU A 1 108 ? 26.437 7.686 -11.657 1.00 45.66 108 GLU A C 1
ATOM 878 O O . GLU A 1 108 ? 27.036 6.909 -10.917 1.00 45.66 108 GLU A O 1
ATOM 883 N N . THR A 1 109 ? 26.139 8.917 -11.239 1.00 46.75 109 THR A N 1
ATOM 884 C CA . THR A 1 109 ? 26.234 9.288 -9.817 1.00 46.75 109 THR A CA 1
ATOM 885 C C . THR A 1 109 ? 25.116 10.245 -9.423 1.00 46.75 109 THR A C 1
ATOM 887 O O . THR A 1 109 ? 25.217 11.454 -9.597 1.00 46.75 109 THR A O 1
ATOM 890 N N . GLY A 1 110 ? 24.037 9.707 -8.845 1.00 33.59 110 GLY A N 1
ATOM 891 C CA . GLY A 1 110 ? 22.985 10.539 -8.240 1.00 33.59 110 GLY A CA 1
ATOM 892 C C . GLY A 1 110 ? 21.939 9.805 -7.397 1.00 33.59 110 GLY A C 1
ATOM 893 O O . GLY A 1 110 ? 21.292 10.412 -6.549 1.00 33.59 110 GLY A O 1
ATOM 894 N N . PHE A 1 111 ? 21.773 8.489 -7.559 1.00 43.19 111 PHE A N 1
ATOM 895 C CA . PHE A 1 111 ? 20.650 7.770 -6.938 1.00 43.19 111 PHE A CA 1
ATOM 896 C C . PHE A 1 111 ? 20.952 7.159 -5.550 1.00 43.19 111 PHE A C 1
ATOM 898 O O . PHE A 1 111 ? 20.038 6.852 -4.782 1.00 43.19 111 PHE A O 1
ATOM 905 N N . PHE A 1 112 ? 22.227 6.998 -5.180 1.00 38.16 112 PHE A N 1
ATOM 906 C CA . PHE A 1 112 ? 22.625 6.177 -4.026 1.00 38.16 112 PHE A CA 1
ATOM 907 C C . PHE A 1 112 ? 22.419 6.808 -2.636 1.00 38.16 112 PHE A C 1
ATOM 909 O O . PHE A 1 112 ? 22.437 6.086 -1.638 1.00 38.16 112 PHE A O 1
ATOM 916 N N . HIS A 1 113 ? 22.152 8.112 -2.518 1.00 40.41 113 HIS A N 1
ATOM 917 C CA . HIS A 1 113 ? 22.220 8.779 -1.209 1.00 40.41 113 HIS A CA 1
ATOM 918 C C . HIS A 1 113 ? 20.969 8.621 -0.310 1.00 40.41 113 HIS A C 1
ATOM 920 O O . HIS A 1 113 ? 20.990 9.040 0.846 1.00 40.41 113 HIS A O 1
ATOM 926 N N . ARG A 1 114 ? 19.873 8.000 -0.784 1.00 41.41 114 ARG A N 1
ATOM 927 C CA . ARG A 1 114 ? 18.613 7.869 -0.004 1.00 41.41 114 ARG A CA 1
ATOM 928 C C . ARG A 1 114 ? 18.250 6.441 0.437 1.00 41.41 114 ARG A C 1
ATOM 930 O O . ARG A 1 114 ? 17.380 6.281 1.285 1.00 41.41 114 ARG A O 1
ATOM 937 N N . PHE A 1 115 ? 18.937 5.406 -0.054 1.00 44.28 115 PHE A N 1
ATOM 938 C CA . PHE A 1 115 ? 18.630 4.000 0.280 1.00 44.28 115 PHE A CA 1
ATOM 939 C C . PHE A 1 115 ? 19.650 3.320 1.218 1.00 44.28 115 PHE A C 1
ATOM 941 O O . PHE A 1 115 ? 19.464 2.166 1.603 1.00 44.28 115 PHE A O 1
ATOM 948 N N . GLY A 1 116 ? 20.701 4.030 1.646 1.00 34.19 116 GLY A N 1
ATOM 949 C CA . GLY A 1 116 ? 21.803 3.485 2.456 1.00 34.19 116 GLY A CA 1
ATOM 950 C C . GLY A 1 116 ? 21.481 3.107 3.912 1.00 34.19 116 GLY A C 1
ATOM 951 O O . GLY A 1 116 ? 22.350 2.580 4.598 1.00 34.19 116 GLY A O 1
ATOM 952 N N . SER A 1 117 ? 20.259 3.324 4.411 1.00 38.78 117 SER A N 1
ATOM 953 C CA . SER A 1 117 ? 19.940 3.093 5.834 1.00 38.78 117 SER A CA 1
ATOM 954 C C . SER A 1 117 ? 19.503 1.653 6.172 1.00 38.78 117 SER A C 1
ATOM 956 O O . SER A 1 117 ? 19.403 1.296 7.341 1.00 38.78 117 SER A O 1
ATOM 958 N N . LEU A 1 118 ? 19.296 0.775 5.182 1.00 44.38 118 LEU A N 1
ATOM 959 C CA . LEU A 1 118 ? 18.810 -0.597 5.429 1.00 44.38 118 LEU A CA 1
ATOM 960 C C . LEU A 1 118 ? 19.908 -1.656 5.659 1.00 44.38 118 LEU A C 1
ATOM 962 O O . LEU A 1 118 ? 19.573 -2.821 5.866 1.00 44.38 118 LEU A O 1
ATOM 966 N N . ARG A 1 119 ? 21.202 -1.295 5.658 1.00 38.69 119 ARG A N 1
ATOM 967 C CA . ARG A 1 119 ? 22.306 -2.276 5.787 1.00 38.69 119 ARG A CA 1
ATOM 968 C C . ARG A 1 119 ? 22.897 -2.426 7.197 1.00 38.69 119 ARG A C 1
ATOM 970 O O . ARG A 1 119 ? 23.640 -3.372 7.427 1.00 38.69 119 ARG A O 1
ATOM 977 N N . ASN A 1 120 ? 22.515 -1.584 8.161 1.00 32.97 120 ASN A N 1
ATOM 978 C CA . ASN A 1 120 ? 23.049 -1.632 9.530 1.00 32.97 120 ASN A CA 1
ATOM 979 C C . ASN A 1 120 ? 21.997 -2.118 10.543 1.00 32.97 120 ASN A C 1
ATOM 981 O O . ASN A 1 120 ? 21.639 -1.398 11.467 1.00 32.97 120 ASN A O 1
ATOM 985 N N . SER A 1 121 ? 21.455 -3.328 10.373 1.00 35.69 121 SER A N 1
ATOM 986 C CA . SER A 1 121 ? 20.703 -3.989 11.459 1.00 35.69 121 SER A CA 1
ATOM 987 C C . SER A 1 121 ? 20.654 -5.515 11.328 1.00 35.69 121 SER A C 1
ATOM 989 O O . SER A 1 121 ? 19.644 -6.141 11.624 1.00 35.69 121 SER A O 1
ATOM 991 N N . LEU A 1 122 ? 21.736 -6.143 10.863 1.00 40.75 122 LEU A N 1
ATOM 992 C CA . LEU A 1 122 ? 21.897 -7.600 10.930 1.00 40.75 122 LEU A CA 1
ATOM 993 C C . LEU A 1 122 ? 23.369 -7.946 11.185 1.00 40.75 122 LEU A C 1
ATOM 995 O O . LEU A 1 122 ? 24.149 -8.131 10.257 1.00 40.75 122 LEU A O 1
ATOM 999 N N . GLY A 1 123 ? 23.741 -8.032 12.462 1.00 31.36 123 GLY A N 1
ATOM 1000 C CA . GLY A 1 123 ? 25.023 -8.580 12.901 1.00 31.36 123 GLY A CA 1
ATOM 1001 C C . GLY A 1 123 ? 25.151 -8.547 14.422 1.00 31.36 123 GLY A C 1
ATOM 1002 O O . GLY A 1 123 ? 25.331 -7.473 14.983 1.00 31.36 123 GLY A O 1
ATOM 1003 N N . GLY A 1 124 ? 25.058 -9.707 15.088 1.00 30.58 124 GLY A N 1
ATOM 1004 C CA . GLY A 1 124 ? 25.475 -9.827 16.494 1.00 30.58 124 GLY A CA 1
ATOM 1005 C C . GLY A 1 124 ? 24.702 -10.799 17.392 1.00 30.58 124 GLY A C 1
ATOM 1006 O O . GLY A 1 124 ? 24.162 -10.389 18.406 1.00 30.58 124 GLY A O 1
ATOM 1007 N N . THR A 1 125 ? 24.663 -12.077 17.012 1.00 32.50 125 THR A N 1
ATOM 1008 C CA . THR A 1 125 ? 24.881 -13.265 17.866 1.00 32.50 125 THR A CA 1
ATOM 1009 C C . THR A 1 125 ? 24.274 -13.347 19.280 1.00 32.50 125 THR A C 1
ATOM 1011 O O . THR A 1 125 ? 24.728 -12.743 20.246 1.00 32.50 125 THR A O 1
ATOM 1014 N N . ILE A 1 126 ? 23.357 -14.308 19.411 1.00 35.72 126 ILE A N 1
ATOM 1015 C CA . ILE A 1 126 ? 22.915 -14.959 20.650 1.00 35.72 126 ILE A CA 1
ATOM 1016 C C . ILE A 1 126 ? 24.099 -15.661 21.350 1.00 35.72 126 ILE A C 1
ATOM 1018 O O . ILE A 1 126 ? 24.742 -16.521 20.752 1.00 35.72 126 ILE A O 1
ATOM 1022 N N . ARG A 1 127 ? 24.296 -15.422 22.655 1.00 34.53 127 ARG A N 1
ATOM 1023 C CA . ARG A 1 127 ? 24.851 -16.423 23.590 1.00 34.53 127 ARG A CA 1
ATOM 1024 C C . ARG A 1 127 ? 23.949 -16.560 24.820 1.00 34.53 127 ARG A C 1
ATOM 1026 O O . ARG A 1 127 ? 23.833 -15.648 25.629 1.00 34.53 127 ARG A O 1
ATOM 1033 N N . ARG A 1 128 ? 23.321 -17.732 24.953 1.00 33.91 128 ARG A N 1
ATOM 1034 C CA . ARG A 1 128 ? 22.812 -18.284 26.222 1.00 33.91 128 ARG A CA 1
ATOM 1035 C C . ARG A 1 128 ? 23.997 -18.817 27.032 1.00 33.91 128 ARG A C 1
ATOM 1037 O O . ARG A 1 128 ? 24.830 -19.472 26.417 1.00 33.91 128 ARG A O 1
ATOM 1044 N N . SER A 1 129 ? 24.001 -18.659 28.363 1.00 31.95 129 SER A N 1
ATOM 1045 C CA . SER A 1 129 ? 24.269 -19.766 29.312 1.00 31.95 129 SER A CA 1
ATOM 1046 C C . SER A 1 129 ? 24.232 -19.358 30.806 1.00 31.95 129 SER A C 1
ATOM 1048 O O . SER A 1 129 ? 24.978 -18.486 31.230 1.00 31.95 129 SER A O 1
ATOM 1050 N N . LEU A 1 130 ? 23.379 -20.071 31.560 1.00 34.41 130 LEU A N 1
ATOM 1051 C CA . LEU A 1 130 ? 23.541 -20.643 32.918 1.00 34.41 130 LEU A CA 1
ATOM 1052 C C . LEU A 1 130 ? 23.830 -19.769 34.172 1.00 34.41 130 LEU A C 1
ATOM 1054 O O . LEU A 1 130 ? 24.961 -19.475 34.526 1.00 34.41 130 LEU A O 1
ATOM 1058 N N . ARG A 1 131 ? 22.741 -19.517 34.923 1.00 37.06 131 ARG A N 1
ATOM 1059 C CA . ARG A 1 131 ? 22.455 -19.897 36.337 1.00 37.06 131 ARG A CA 1
ATOM 1060 C C . ARG A 1 131 ? 23.638 -20.144 37.304 1.00 37.06 131 ARG A C 1
ATOM 1062 O O . ARG A 1 131 ? 24.324 -21.141 37.141 1.00 37.06 131 ARG A O 1
ATOM 1069 N N . GLN A 1 132 ? 23.644 -19.442 38.451 1.00 35.38 132 GLN A N 1
ATOM 1070 C CA . GLN A 1 132 ? 23.800 -20.035 39.799 1.00 35.38 132 GLN A CA 1
ATOM 1071 C C . GLN A 1 132 ? 23.099 -19.195 40.890 1.00 35.38 132 GLN A C 1
ATOM 1073 O O . GLN A 1 132 ? 22.876 -17.999 40.728 1.00 35.38 132 GLN A O 1
ATOM 1078 N N . ARG A 1 133 ? 22.677 -19.876 41.962 1.00 33.03 133 ARG A N 1
ATOM 1079 C CA . ARG A 1 133 ? 21.726 -19.461 43.010 1.00 33.03 133 ARG A CA 1
ATOM 1080 C C . ARG A 1 133 ? 22.453 -19.321 44.370 1.00 33.03 133 ARG A C 1
ATOM 1082 O O . ARG A 1 133 ? 23.088 -20.290 44.760 1.00 33.03 133 ARG A O 1
ATOM 1089 N N . SER A 1 134 ? 22.209 -18.207 45.087 1.00 35.16 134 SER A N 1
ATOM 1090 C CA . SER A 1 134 ? 22.089 -18.025 46.572 1.00 35.16 134 SER A CA 1
ATOM 1091 C C . SER A 1 134 ? 23.301 -18.339 47.501 1.00 35.16 134 SER A C 1
ATOM 1093 O O . SER A 1 134 ? 24.261 -18.914 47.005 1.00 35.16 134 SER A O 1
ATOM 1095 N N . PRO A 1 135 ? 23.291 -18.055 48.843 1.00 49.38 135 PRO A N 1
ATOM 1096 C CA . PRO A 1 135 ? 22.307 -17.373 49.725 1.00 49.38 135 PRO A CA 1
ATOM 1097 C C . PRO A 1 135 ? 22.886 -16.346 50.761 1.00 49.38 135 PRO A C 1
ATOM 1099 O O . PRO A 1 135 ? 24.091 -16.185 50.908 1.00 49.38 135 PRO A O 1
ATOM 1102 N N . SER A 1 136 ? 21.980 -15.791 51.590 1.00 35.34 136 SER A N 1
ATOM 1103 C CA . SER A 1 136 ? 22.127 -15.421 53.025 1.00 35.34 136 SER A CA 1
ATOM 1104 C C . SER A 1 136 ? 22.365 -13.952 53.431 1.00 35.34 136 SER A C 1
ATOM 1106 O O . SER A 1 136 ? 23.277 -13.286 52.963 1.00 35.34 136 SER A O 1
ATOM 1108 N N . GLY A 1 137 ? 21.516 -13.480 54.362 1.00 36.41 137 GLY A N 1
ATOM 1109 C CA . GLY A 1 137 ? 21.619 -12.174 55.023 1.00 36.41 137 GLY A CA 1
ATOM 1110 C C . GLY A 1 137 ? 20.286 -11.602 55.532 1.00 36.41 137 GLY A C 1
ATOM 1111 O O . GLY A 1 137 ? 19.896 -10.516 55.123 1.00 36.41 137 GLY A O 1
ATOM 1112 N N . GLN A 1 138 ? 19.554 -12.323 56.392 1.00 42.59 138 GLN A N 1
ATOM 1113 C CA . GLN A 1 138 ? 18.463 -11.743 57.197 1.00 42.59 138 GLN A CA 1
ATOM 1114 C C . GLN A 1 138 ? 19.038 -10.861 58.323 1.00 42.59 138 GLN A C 1
ATOM 1116 O O . GLN A 1 138 ? 20.014 -11.275 58.947 1.00 42.59 138 GLN A O 1
ATOM 1121 N N . LYS A 1 139 ? 18.371 -9.742 58.664 1.00 44.56 139 LYS A N 1
ATOM 1122 C CA . LYS A 1 139 ? 17.814 -9.473 60.015 1.00 44.56 139 LYS A CA 1
ATOM 1123 C C . LYS A 1 139 ? 17.059 -8.127 60.105 1.00 44.56 139 LYS A C 1
ATOM 1125 O O . LYS A 1 139 ? 17.615 -7.050 59.958 1.00 44.56 139 LYS A O 1
ATOM 1130 N N . THR A 1 140 ? 15.765 -8.290 60.359 1.00 45.94 140 THR A N 1
ATOM 1131 C CA . THR A 1 140 ? 14.771 -7.528 61.140 1.00 45.94 140 THR A CA 1
ATOM 1132 C C . THR A 1 140 ? 15.233 -6.508 62.200 1.00 45.94 140 THR A C 1
ATOM 1134 O O . THR A 1 140 ? 16.122 -6.819 62.990 1.00 45.94 140 THR A O 1
ATOM 1137 N N . LYS A 1 141 ? 14.481 -5.390 62.320 1.00 43.88 141 LYS A N 1
ATOM 1138 C CA . LYS A 1 141 ? 13.734 -4.853 63.508 1.00 43.88 141 LYS A CA 1
ATOM 1139 C C . LYS A 1 141 ? 13.231 -3.421 63.179 1.00 43.88 141 LYS A C 1
ATOM 1141 O O . LYS A 1 141 ? 14.025 -2.628 62.701 1.00 43.88 141 LYS A O 1
ATOM 1146 N N . GLN A 1 142 ? 11.929 -3.104 63.112 1.00 45.72 142 GLN A N 1
ATOM 1147 C CA . GLN A 1 142 ? 10.925 -2.835 64.173 1.00 45.72 142 GLN A CA 1
ATOM 1148 C C . GLN A 1 142 ? 11.265 -1.706 65.171 1.00 45.72 142 GLN A C 1
ATOM 1150 O O . GLN A 1 142 ? 12.190 -1.887 65.953 1.00 45.72 142 GLN A O 1
ATOM 1155 N N . GLN A 1 143 ? 10.432 -0.645 65.155 1.00 44.97 143 GLN A N 1
ATOM 1156 C CA . GLN A 1 143 ? 9.882 0.231 66.233 1.00 44.97 143 GLN A CA 1
ATOM 1157 C C . GLN A 1 143 ? 9.601 1.618 65.603 1.00 44.97 143 GLN A C 1
ATOM 1159 O O . GLN A 1 143 ? 10.488 2.151 64.950 1.00 44.97 143 GLN A O 1
ATOM 1164 N N . VAL A 1 144 ? 8.372 2.148 65.493 1.00 45.75 144 VAL A N 1
ATOM 1165 C CA . VAL A 1 144 ? 7.340 2.508 66.497 1.00 45.75 144 VAL A CA 1
ATOM 1166 C C . VAL A 1 144 ? 7.885 3.476 67.545 1.00 45.75 144 VAL A C 1
ATOM 1168 O O . VAL A 1 144 ? 8.434 3.014 68.538 1.00 45.75 144 VAL A O 1
ATOM 1171 N N . GLU A 1 145 ? 7.755 4.782 67.295 1.00 44.16 145 GLU A N 1
ATOM 1172 C CA . GLU A 1 145 ? 6.848 5.713 68.001 1.00 44.16 145 GLU A CA 1
ATOM 1173 C C . GLU A 1 145 ? 6.708 7.015 67.192 1.00 44.16 145 GLU A C 1
ATOM 1175 O O . GLU A 1 145 ? 7.721 7.442 66.590 1.00 44.16 145 GLU A O 1
#

Foldseek 3Di:
DDPPPVLVVVLVVLLVVLVVCVVVVVLVVLLVVLLVLLCLCLDPPRPNPPDPVSLVCSPVPSLVSRPDPVSSVVSVVVNVVSVVVSVVVPDDDDDDPDPDDDDDDDDDDDDPPPPPPPPPDDDDDDDDDDDDDDDDDDDDDDDDD

pLDDT: mean 70.53, std 24.95, range [30.58, 97.5]

Radius of gyration: 26.39 Å; chains: 1; bounding box: 53×33×96 Å